Protein AF-A0A1I9GEJ6-F1 (afdb_monomer_lite)

Secondary structure (DSSP, 8-state):
--SSS--SS-SSSTT--HHHHHHHHHHHH-SS-SSEE-HHHHHHHHHHHHHHTGGG--------SS--HHHHHHHHHHHHHHH-SS-SSSEEHHHHHHHHHHHHHHHHHHHHHHHHHHT----

Structure (mmCIF, N/CA/C/O backbone):
data_AF-A0A1I9GEJ6-F1
#
_entry.id   AF-A0A1I9GEJ6-F1
#
loop_
_atom_site.group_PDB
_atom_site.id
_atom_site.type_symbol
_atom_site.label_atom_id
_atom_site.label_alt_id
_atom_site.label_comp_id
_atom_site.label_asym_id
_atom_site.label_entity_id
_atom_site.label_seq_id
_atom_site.pdbx_PDB_ins_code
_atom_site.Cartn_x
_atom_site.Cartn_y
_atom_site.Cartn_z
_atom_site.occupancy
_atom_site.B_iso_or_equiv
_atom_site.auth_seq_id
_atom_site.auth_comp_id
_atom_site.auth_asym_id
_atom_site.auth_atom_id
_atom_site.pdbx_PDB_model_num
ATOM 1 N N . HIS A 1 1 ? 4.517 -16.114 17.332 1.00 43.22 1 HIS A N 1
ATOM 2 C CA . HIS A 1 1 ? 5.982 -15.947 17.393 1.00 43.22 1 HIS A CA 1
ATOM 3 C C . HIS A 1 1 ? 6.412 -14.794 16.490 1.00 43.22 1 HIS A C 1
ATOM 5 O O . HIS A 1 1 ? 6.855 -15.023 15.380 1.00 43.22 1 HIS A O 1
ATOM 11 N N . ILE A 1 2 ? 6.222 -13.557 16.960 1.00 47.06 2 ILE A N 1
ATOM 12 C CA . ILE A 1 2 ? 6.563 -12.307 16.238 1.00 47.06 2 ILE A CA 1
ATOM 13 C C . ILE A 1 2 ? 7.558 -11.475 17.083 1.00 47.06 2 ILE A C 1
ATOM 15 O O . ILE A 1 2 ? 7.849 -10.328 16.791 1.00 47.06 2 ILE A O 1
ATOM 19 N N . LYS A 1 3 ? 8.057 -12.042 18.192 1.00 45.69 3 LYS A N 1
ATOM 20 C CA . LYS A 1 3 ? 8.810 -11.314 19.226 1.00 45.69 3 LYS A CA 1
ATOM 21 C C . LYS A 1 3 ? 10.334 -11.475 19.150 1.00 45.69 3 LYS A C 1
ATOM 23 O O . LYS A 1 3 ? 11.012 -10.858 19.954 1.00 45.69 3 LYS A O 1
ATOM 28 N N . GLU A 1 4 ? 10.873 -12.271 18.224 1.00 46.31 4 GLU A N 1
ATOM 29 C CA . GLU A 1 4 ? 12.292 -12.686 18.264 1.00 46.31 4 GLU A CA 1
ATOM 30 C C . GLU A 1 4 ? 13.094 -12.426 16.972 1.00 46.31 4 GLU A C 1
ATOM 32 O O . GLU A 1 4 ? 14.141 -13.027 16.781 1.00 46.31 4 GLU A O 1
ATOM 37 N N . HIS A 1 5 ? 12.646 -11.556 16.060 1.00 48.28 5 HIS A N 1
ATOM 38 C CA . HIS A 1 5 ? 13.457 -11.144 14.886 1.00 48.28 5 HIS A CA 1
ATOM 39 C C . HIS A 1 5 ? 13.658 -9.626 14.792 1.00 48.28 5 HIS A C 1
ATOM 41 O O . HIS A 1 5 ? 13.928 -9.080 13.732 1.00 48.28 5 HIS A O 1
ATOM 47 N N . LEU A 1 6 ? 13.508 -8.934 15.918 1.00 48.09 6 LEU A N 1
ATOM 48 C CA . LEU A 1 6 ? 13.523 -7.479 16.006 1.00 48.09 6 LEU A CA 1
ATOM 49 C C . LEU A 1 6 ? 14.678 -7.025 16.929 1.00 48.09 6 LEU A C 1
ATOM 51 O O . LEU A 1 6 ? 14.490 -6.212 17.828 1.00 48.09 6 LEU A O 1
ATOM 55 N N . ASP A 1 7 ? 15.871 -7.594 16.752 1.00 41.84 7 ASP A N 1
ATOM 56 C CA . ASP A 1 7 ? 17.054 -7.261 17.556 1.00 41.84 7 ASP A CA 1
ATOM 57 C C . ASP A 1 7 ? 18.051 -6.476 16.689 1.00 41.84 7 ASP A C 1
ATOM 59 O O . ASP A 1 7 ? 18.736 -7.041 15.840 1.00 41.84 7 ASP A O 1
ATOM 63 N N . GLY A 1 8 ? 18.069 -5.144 16.841 1.00 42.97 8 GLY A N 1
ATOM 64 C CA . GLY A 1 8 ? 19.172 -4.318 16.327 1.00 42.97 8 GLY A CA 1
ATOM 65 C C . GLY A 1 8 ? 18.862 -2.872 15.917 1.00 42.97 8 GLY A C 1
ATOM 66 O O . GLY A 1 8 ? 19.768 -2.042 15.958 1.00 42.97 8 GLY A O 1
ATOM 67 N N . LYS A 1 9 ? 17.619 -2.523 15.545 1.00 46.19 9 LYS A N 1
ATOM 68 C CA . LYS A 1 9 ? 17.261 -1.158 15.067 1.00 46.19 9 LYS A CA 1
ATOM 69 C C . LYS A 1 9 ? 15.969 -0.556 15.653 1.00 46.19 9 LYS A C 1
ATOM 71 O O . LYS A 1 9 ? 15.459 0.429 15.125 1.00 46.19 9 LYS A O 1
ATOM 76 N N . LEU A 1 10 ? 15.409 -1.116 16.730 1.00 46.66 10 LEU A N 1
ATOM 77 C CA . LEU A 1 10 ? 14.006 -0.869 17.115 1.00 46.66 10 LEU A CA 1
ATOM 78 C C . LEU A 1 10 ? 13.825 -0.201 18.472 1.00 46.66 10 LEU A C 1
ATOM 80 O O . LEU A 1 10 ? 13.093 -0.694 19.322 1.00 46.66 10 LEU A O 1
ATOM 84 N N . ASP A 1 11 ? 14.436 0.961 18.658 1.00 52.62 11 ASP A N 1
ATOM 85 C CA . ASP A 1 11 ? 14.071 1.818 19.794 1.00 52.62 11 ASP A CA 1
ATOM 86 C C . ASP A 1 11 ? 13.018 2.879 19.428 1.00 52.62 11 ASP A C 1
ATOM 88 O O . ASP A 1 11 ? 12.327 3.404 20.298 1.00 52.62 11 ASP A O 1
ATOM 92 N N . GLN A 1 12 ? 12.822 3.184 18.138 1.00 54.44 12 GLN A N 1
ATOM 93 C CA . GLN A 1 12 ? 11.913 4.266 17.725 1.00 54.44 12 GLN A CA 1
ATOM 94 C C . GLN A 1 12 ? 10.456 3.829 17.524 1.00 54.44 12 GLN A C 1
ATOM 96 O O . GLN A 1 12 ? 9.551 4.633 17.734 1.00 54.44 12 GLN A O 1
ATOM 101 N N . THR A 1 13 ? 10.203 2.567 17.173 1.00 58.16 13 THR A N 1
ATOM 102 C CA . THR A 1 13 ? 8.845 2.040 16.941 1.00 58.16 13 THR A CA 1
ATOM 103 C C . THR A 1 13 ? 8.210 1.431 18.191 1.00 58.16 13 THR A C 1
ATOM 105 O O . THR A 1 13 ? 6.991 1.296 18.254 1.00 58.16 13 THR A O 1
ATOM 108 N N . ALA A 1 14 ? 9.009 1.114 19.217 1.00 60.69 14 ALA A N 1
ATOM 109 C CA . ALA A 1 14 ? 8.555 0.451 20.442 1.00 60.69 14 ALA A CA 1
ATOM 110 C C . ALA A 1 14 ? 7.542 1.275 21.261 1.00 60.69 14 ALA A C 1
ATOM 112 O O . ALA A 1 14 ? 6.741 0.707 21.999 1.00 60.69 14 ALA A O 1
ATOM 113 N N . ASN A 1 15 ? 7.558 2.605 21.114 1.00 65.06 15 ASN A N 1
ATOM 114 C CA . ASN A 1 15 ? 6.650 3.528 21.805 1.00 65.06 15 ASN A CA 1
ATOM 115 C C . ASN A 1 15 ? 5.534 4.088 20.902 1.00 65.06 15 ASN A C 1
ATOM 117 O O . ASN A 1 15 ? 4.777 4.953 21.342 1.00 65.06 15 ASN A O 1
ATOM 121 N N . MET A 1 16 ? 5.435 3.640 19.647 1.00 74.69 16 MET A N 1
ATOM 122 C CA . MET A 1 16 ? 4.431 4.140 18.705 1.00 74.69 16 MET A CA 1
ATOM 123 C C . MET A 1 16 ? 3.087 3.431 18.891 1.00 74.69 16 MET A C 1
ATOM 125 O O . MET A 1 16 ? 3.033 2.222 19.124 1.00 74.69 16 MET A O 1
ATOM 129 N N . THR A 1 17 ? 1.982 4.171 18.756 1.00 81.06 17 THR A N 1
ATOM 130 C CA . THR A 1 17 ? 0.647 3.554 18.681 1.00 81.06 17 THR A CA 1
ATOM 131 C C . THR A 1 17 ? 0.513 2.738 17.387 1.00 81.06 17 THR A C 1
ATOM 133 O O . THR A 1 17 ? 1.260 2.984 16.436 1.00 81.06 17 THR A O 1
ATOM 136 N N . PRO A 1 18 ? -0.440 1.792 17.288 1.00 77.44 18 PRO A N 1
ATOM 137 C CA . PRO A 1 18 ? -0.675 1.050 16.048 1.00 77.44 18 PRO A CA 1
ATOM 138 C C . PRO A 1 18 ? -0.881 1.964 14.832 1.00 77.44 18 PRO A C 1
ATOM 140 O O . PRO A 1 18 ? -0.366 1.687 13.753 1.00 77.44 18 PRO A O 1
ATOM 143 N N . GLU A 1 19 ? -1.568 3.090 15.017 1.00 78.31 19 GLU A N 1
ATOM 144 C CA . GLU A 1 19 ? -1.809 4.092 13.977 1.00 78.31 19 GLU A CA 1
ATOM 145 C C . GLU A 1 19 ? -0.522 4.825 13.591 1.00 78.31 19 GLU A C 1
ATOM 147 O O . GLU A 1 19 ? -0.254 5.035 12.411 1.00 78.31 19 GLU A O 1
ATOM 152 N N . GLN A 1 20 ? 0.309 5.187 14.573 1.00 80.75 20 GLN A N 1
ATOM 153 C CA . GLN A 1 20 ? 1.609 5.808 14.313 1.00 80.75 20 GLN A CA 1
ATOM 154 C C . GLN A 1 20 ? 2.561 4.847 13.609 1.00 80.75 20 GLN A C 1
ATOM 156 O O . GLN A 1 20 ? 3.307 5.268 12.733 1.00 80.75 20 GLN A O 1
ATOM 161 N N . LEU A 1 21 ? 2.512 3.563 13.956 1.00 81.25 21 LEU A N 1
ATOM 162 C CA . LEU A 1 21 ? 3.312 2.533 13.318 1.00 81.25 21 LEU A CA 1
ATOM 163 C C . LEU A 1 21 ? 2.856 2.301 11.870 1.00 81.25 21 LEU A C 1
ATOM 165 O O . LEU A 1 21 ? 3.693 2.243 10.974 1.00 81.25 21 LEU A O 1
ATOM 169 N N . GLN A 1 22 ? 1.543 2.250 11.617 1.00 81.00 22 GLN A N 1
ATOM 170 C CA . GLN A 1 22 ? 0.986 2.195 10.259 1.00 81.00 22 GLN A CA 1
ATOM 171 C C . GLN A 1 22 ? 1.419 3.403 9.428 1.00 81.00 22 GLN A C 1
ATOM 173 O O . GLN A 1 22 ? 1.895 3.241 8.307 1.00 81.00 22 GLN A O 1
ATOM 178 N N . PHE A 1 23 ? 1.306 4.608 9.988 1.00 84.81 23 PHE A N 1
ATOM 179 C CA . PHE A 1 23 ? 1.742 5.830 9.322 1.00 84.81 23 PHE A CA 1
ATOM 180 C C . PHE A 1 23 ? 3.257 5.849 9.090 1.00 84.81 23 PHE A C 1
ATOM 182 O O . PHE A 1 23 ? 3.715 6.276 8.034 1.00 84.81 23 PHE A O 1
ATOM 189 N N . HIS A 1 24 ? 4.048 5.360 10.043 1.00 84.62 24 HIS A N 1
ATOM 190 C CA . HIS A 1 24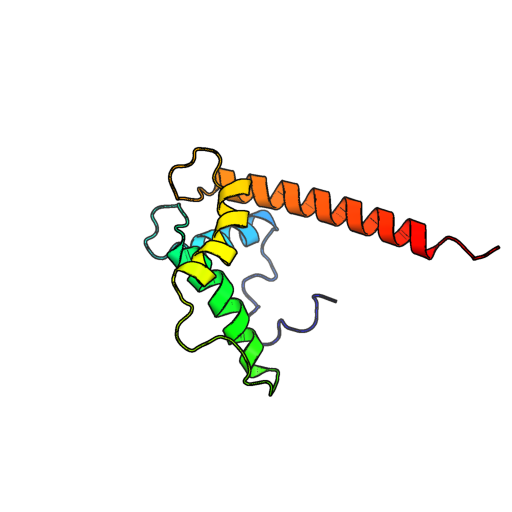 ? 5.493 5.245 9.901 1.00 84.62 24 HIS A CA 1
ATOM 191 C C . HIS A 1 24 ? 5.869 4.291 8.765 1.00 84.62 24 HIS A C 1
ATOM 193 O O . HIS A 1 24 ? 6.672 4.668 7.919 1.00 84.62 24 HIS A O 1
ATOM 199 N N . TYR A 1 25 ? 5.254 3.107 8.693 1.00 82.62 25 TYR A N 1
ATOM 200 C CA . TYR A 1 25 ? 5.495 2.162 7.601 1.00 82.62 25 TYR A CA 1
ATOM 201 C C . TYR A 1 25 ? 5.030 2.691 6.248 1.00 82.62 25 TYR A C 1
ATOM 203 O O . TYR A 1 25 ? 5.710 2.451 5.257 1.00 82.62 25 TYR A O 1
ATOM 211 N N . PHE A 1 26 ? 3.927 3.436 6.202 1.00 86.69 26 PHE A N 1
ATOM 212 C CA . PHE A 1 26 ? 3.479 4.100 4.982 1.00 86.69 26 PHE A CA 1
ATOM 213 C C . PHE A 1 26 ? 4.529 5.114 4.495 1.00 86.69 26 PHE A C 1
ATOM 215 O O . PHE A 1 26 ? 5.072 4.971 3.406 1.00 86.69 26 PHE A O 1
ATOM 222 N N . ASN A 1 27 ? 4.916 6.070 5.347 1.00 86.56 27 ASN A N 1
ATOM 223 C CA . ASN A 1 27 ? 5.899 7.101 4.981 1.00 86.56 27 ASN A CA 1
ATOM 224 C C . ASN A 1 27 ? 7.315 6.562 4.768 1.00 86.56 27 ASN A C 1
ATOM 226 O O . ASN A 1 27 ? 8.116 7.193 4.090 1.00 86.56 27 ASN A O 1
ATOM 230 N N . MET A 1 28 ? 7.667 5.437 5.392 1.00 85.75 28 MET A N 1
ATOM 231 C CA . MET A 1 28 ? 8.968 4.805 5.185 1.00 85.75 28 MET A CA 1
ATOM 232 C C . MET A 1 28 ? 9.133 4.330 3.739 1.00 85.75 28 MET A C 1
ATOM 234 O O . MET A 1 28 ? 10.262 4.286 3.260 1.00 85.75 28 MET A O 1
ATOM 238 N N . HIS A 1 29 ? 8.035 3.976 3.068 1.00 84.25 29 HIS A N 1
ATOM 239 C CA . HIS A 1 29 ? 8.048 3.432 1.712 1.00 84.25 29 HIS A CA 1
ATOM 240 C C . HIS A 1 29 ? 7.604 4.433 0.641 1.00 84.25 29 HIS A C 1
ATOM 242 O O . HIS A 1 29 ? 7.958 4.226 -0.512 1.00 84.25 29 HIS A O 1
ATOM 248 N N . ASP A 1 30 ? 6.929 5.519 1.030 1.00 87.69 30 ASP A N 1
ATOM 249 C CA . ASP A 1 30 ? 6.651 6.697 0.197 1.00 87.69 30 ASP A CA 1
ATOM 250 C C . ASP A 1 30 ? 7.958 7.488 -0.045 1.00 87.69 30 ASP A C 1
ATOM 252 O O . ASP A 1 30 ? 8.392 8.324 0.760 1.00 87.69 30 ASP A O 1
ATOM 256 N N . MET A 1 31 ? 8.661 7.138 -1.121 1.00 85.44 31 MET A N 1
ATOM 257 C CA . MET A 1 31 ? 10.002 7.629 -1.450 1.00 85.44 31 MET A CA 1
ATOM 258 C C . MET A 1 31 ? 9.973 9.051 -2.000 1.00 85.44 31 MET A C 1
ATOM 260 O O . MET A 1 31 ? 10.909 9.824 -1.759 1.00 85.44 31 MET A O 1
ATOM 264 N N . ASP A 1 32 ? 8.935 9.392 -2.757 1.00 88.94 32 ASP A N 1
ATOM 265 C CA . ASP A 1 32 ? 8.772 10.707 -3.375 1.00 88.94 32 ASP A CA 1
ATOM 266 C C . ASP A 1 32 ? 7.929 11.677 -2.520 1.00 88.94 32 ASP A C 1
ATOM 268 O O . ASP A 1 32 ? 7.911 12.881 -2.800 1.00 88.94 32 ASP A O 1
ATOM 272 N N . ARG A 1 33 ? 7.349 11.192 -1.412 1.00 89.00 33 ARG A N 1
ATOM 273 C CA . ARG A 1 33 ? 6.540 11.938 -0.434 1.00 89.00 33 ARG A CA 1
ATOM 274 C C . ARG A 1 33 ? 5.275 12.528 -1.040 1.00 89.00 33 ARG A C 1
ATOM 276 O O . ARG A 1 33 ? 4.855 13.626 -0.650 1.00 89.00 33 ARG A O 1
ATOM 283 N N . ASN A 1 34 ? 4.685 11.834 -2.005 1.00 90.25 34 ASN A N 1
ATOM 284 C CA . ASN A 1 34 ? 3.441 12.249 -2.640 1.00 90.25 34 ASN A CA 1
ATOM 285 C C . ASN A 1 34 ? 2.194 11.823 -1.828 1.00 90.25 34 ASN A C 1
ATOM 287 O O . ASN A 1 34 ? 1.087 12.278 -2.129 1.00 90.25 34 ASN A O 1
ATOM 291 N N . GLY A 1 35 ? 2.361 11.027 -0.762 1.00 90.25 35 GLY A N 1
ATOM 292 C CA . GLY A 1 35 ? 1.272 10.528 0.078 1.00 90.25 35 GLY A CA 1
ATOM 293 C C . GLY A 1 35 ? 0.512 9.341 -0.521 1.00 90.25 35 GLY A C 1
ATOM 294 O O . GLY A 1 35 ? -0.603 9.044 -0.075 1.00 90.25 35 GLY A O 1
ATOM 295 N N . LEU A 1 36 ? 1.092 8.686 -1.521 1.00 92.94 36 LEU A N 1
ATOM 296 C CA . LEU A 1 36 ? 0.586 7.543 -2.267 1.00 92.94 36 LEU A CA 1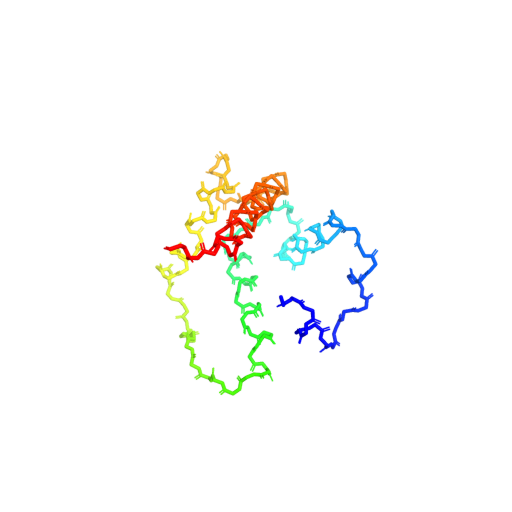
ATOM 297 C C . LEU A 1 36 ? 1.694 6.485 -2.333 1.00 92.94 36 LEU A C 1
ATOM 299 O O . LEU A 1 36 ? 2.869 6.821 -2.329 1.00 92.94 36 LEU A O 1
ATOM 303 N N . LEU A 1 37 ? 1.320 5.209 -2.386 1.00 91.56 37 LEU A N 1
ATOM 304 C CA . LEU A 1 37 ? 2.269 4.129 -2.647 1.00 91.56 37 LEU A CA 1
ATOM 305 C C . LEU A 1 37 ? 2.057 3.585 -4.051 1.00 91.56 37 LEU A C 1
ATOM 307 O O . LEU A 1 37 ? 0.972 3.087 -4.366 1.00 91.56 37 LEU A O 1
ATOM 311 N N . ASP A 1 38 ? 3.094 3.662 -4.874 1.00 90.44 38 ASP A N 1
ATOM 312 C CA . ASP A 1 38 ? 3.118 3.046 -6.193 1.00 90.44 38 ASP A CA 1
ATOM 313 C C . ASP A 1 38 ? 3.597 1.580 -6.144 1.00 90.44 38 ASP A C 1
ATOM 315 O O . ASP A 1 38 ? 4.083 1.060 -5.132 1.00 90.44 38 ASP A O 1
ATOM 319 N N . GLY A 1 39 ? 3.458 0.875 -7.269 1.00 86.12 39 GLY A N 1
ATOM 320 C CA . GLY A 1 39 ? 3.893 -0.518 -7.372 1.00 86.12 39 GLY A CA 1
ATOM 321 C C . GLY A 1 39 ? 5.390 -0.715 -7.103 1.00 86.12 39 GLY A C 1
ATOM 322 O O . GLY A 1 39 ? 5.775 -1.697 -6.471 1.00 86.12 39 GLY A O 1
ATOM 323 N N . LEU A 1 40 ? 6.251 0.215 -7.520 1.00 85.62 40 LEU A N 1
ATOM 324 C CA . LEU A 1 40 ? 7.698 0.148 -7.289 1.00 85.62 40 LEU A CA 1
ATOM 325 C C . LEU A 1 40 ? 8.051 0.329 -5.813 1.00 85.62 40 LEU A C 1
ATOM 327 O O . LEU A 1 40 ? 8.950 -0.347 -5.307 1.00 85.62 40 LEU A O 1
ATOM 331 N N . GLU A 1 41 ? 7.353 1.212 -5.115 1.00 89.12 41 GLU A N 1
ATOM 332 C CA . GLU A 1 41 ? 7.495 1.440 -3.680 1.00 89.12 41 GLU A CA 1
ATOM 333 C C . GLU A 1 41 ? 7.065 0.210 -2.881 1.00 89.12 41 GLU A C 1
ATOM 335 O O . GLU A 1 41 ? 7.792 -0.233 -1.987 1.00 89.12 41 GLU A O 1
ATOM 340 N N . LEU A 1 42 ? 5.961 -0.430 -3.273 1.00 85.31 42 LEU A N 1
ATOM 341 C CA . LEU A 1 42 ? 5.507 -1.692 -2.685 1.00 85.31 42 LEU A CA 1
ATOM 342 C C . LEU A 1 42 ? 6.495 -2.843 -2.933 1.00 85.31 42 LEU A C 1
ATOM 344 O O . LEU A 1 42 ? 6.794 -3.604 -2.012 1.00 85.31 42 LEU A O 1
ATOM 348 N N . ILE A 1 43 ? 7.061 -2.965 -4.139 1.00 82.25 43 ILE A N 1
ATOM 349 C CA . ILE A 1 43 ? 8.092 -3.980 -4.432 1.00 82.25 43 ILE A CA 1
ATOM 350 C C . ILE A 1 43 ? 9.308 -3.769 -3.543 1.00 82.25 43 ILE A C 1
ATOM 352 O O . ILE A 1 43 ? 9.824 -4.731 -2.967 1.00 82.25 43 ILE A O 1
ATOM 356 N N . LYS A 1 44 ? 9.780 -2.523 -3.429 1.00 77.19 44 LYS A N 1
ATOM 357 C CA . LYS A 1 44 ? 10.918 -2.184 -2.572 1.00 77.19 44 LYS A CA 1
ATOM 358 C C . LYS A 1 44 ? 10.616 -2.529 -1.120 1.00 77.19 44 LYS A C 1
ATOM 360 O O . LYS A 1 44 ? 11.471 -3.130 -0.480 1.00 77.19 44 LYS A O 1
ATOM 365 N N . ALA A 1 45 ? 9.406 -2.251 -0.636 1.00 77.44 45 ALA A N 1
ATOM 366 C CA . ALA A 1 45 ? 8.972 -2.617 0.710 1.00 77.44 45 ALA A CA 1
ATOM 367 C C . ALA A 1 45 ? 9.051 -4.131 0.960 1.00 77.44 45 ALA A C 1
ATOM 369 O O . ALA A 1 45 ? 9.651 -4.591 1.934 1.00 77.44 45 ALA A O 1
ATOM 370 N N . ILE A 1 46 ? 8.489 -4.926 0.045 1.00 73.56 46 ILE A N 1
ATOM 371 C CA . ILE A 1 46 ? 8.445 -6.389 0.165 1.00 73.56 46 ILE A CA 1
ATOM 372 C C . ILE A 1 46 ? 9.847 -6.996 0.027 1.00 73.56 46 ILE A C 1
ATOM 374 O O . ILE A 1 46 ? 10.193 -7.945 0.735 1.00 73.56 46 ILE A O 1
ATOM 378 N N . THR A 1 47 ? 10.669 -6.450 -0.867 1.00 68.06 47 THR A N 1
ATOM 379 C CA . THR A 1 47 ? 12.032 -6.936 -1.119 1.00 68.06 47 THR A CA 1
ATOM 380 C C . THR A 1 47 ? 12.971 -6.574 0.028 1.00 68.06 47 THR A C 1
ATOM 382 O O . THR A 1 47 ? 13.715 -7.434 0.490 1.00 68.06 47 THR A O 1
ATOM 385 N N . HIS A 1 48 ? 12.887 -5.352 0.562 1.00 63.75 48 HIS A N 1
ATOM 386 C CA . HIS A 1 48 ? 13.708 -4.909 1.691 1.00 63.75 48 HIS A CA 1
ATOM 387 C C . HIS A 1 48 ? 13.410 -5.717 2.961 1.00 63.75 48 HIS A C 1
ATOM 389 O O . HIS A 1 48 ? 14.329 -6.069 3.698 1.00 63.75 48 HIS A O 1
ATOM 395 N N . PHE A 1 49 ? 12.147 -6.101 3.191 1.00 56.69 49 PHE A N 1
ATOM 396 C CA . PHE A 1 49 ? 11.806 -7.035 4.268 1.00 56.69 49 PHE A CA 1
ATOM 397 C C . PHE A 1 49 ? 12.502 -8.392 4.089 1.00 56.69 49 PHE A C 1
ATOM 399 O O . PHE A 1 49 ? 12.996 -8.968 5.056 1.00 56.69 49 PHE A O 1
ATOM 406 N N . HIS A 1 50 ? 12.593 -8.906 2.860 1.00 53.00 50 HIS A N 1
ATOM 407 C CA . HIS A 1 50 ? 13.309 -10.154 2.596 1.00 53.00 50 HIS A CA 1
ATOM 408 C C . HIS A 1 50 ? 14.823 -10.008 2.759 1.00 53.00 50 HIS A C 1
ATOM 410 O O . HIS A 1 50 ? 15.446 -10.928 3.277 1.00 53.00 50 HIS A O 1
ATOM 416 N N . GLU A 1 51 ? 15.416 -8.884 2.354 1.00 49.62 51 GLU A N 1
ATOM 417 C CA . GLU A 1 51 ? 16.857 -8.650 2.490 1.00 49.62 51 GLU A CA 1
ATOM 418 C C . GLU A 1 51 ? 17.300 -8.435 3.939 1.00 49.62 51 GLU A C 1
ATOM 420 O O . GLU A 1 51 ? 18.301 -9.016 4.343 1.00 49.62 51 GLU A O 1
ATOM 425 N N . GLU A 1 52 ? 16.533 -7.722 4.765 1.00 47.97 52 GLU A N 1
ATOM 426 C CA . GLU A 1 52 ? 16.865 -7.558 6.191 1.00 47.97 52 GLU A CA 1
ATOM 427 C C . GLU A 1 52 ? 16.768 -8.891 6.966 1.00 47.97 52 GLU A C 1
ATOM 429 O O . GLU A 1 52 ? 17.523 -9.137 7.905 1.00 47.97 52 GLU A O 1
ATOM 434 N N . ASN A 1 53 ? 15.917 -9.824 6.515 1.00 46.84 53 ASN A N 1
ATOM 435 C CA . ASN A 1 53 ? 15.855 -11.189 7.051 1.00 46.84 53 ASN A CA 1
ATOM 436 C C . ASN A 1 53 ? 16.949 -12.134 6.493 1.00 46.84 53 ASN A C 1
ATOM 438 O O . ASN A 1 53 ? 17.101 -13.248 7.004 1.00 46.84 53 ASN A O 1
ATOM 442 N N . ARG A 1 54 ? 17.731 -11.726 5.475 1.00 47.94 54 ARG A N 1
ATOM 443 C CA . ARG A 1 54 ? 18.839 -12.533 4.911 1.00 47.94 54 ARG A CA 1
ATOM 444 C C . ARG A 1 54 ? 20.087 -12.548 5.788 1.00 47.94 54 ARG A C 1
ATOM 446 O O . ARG A 1 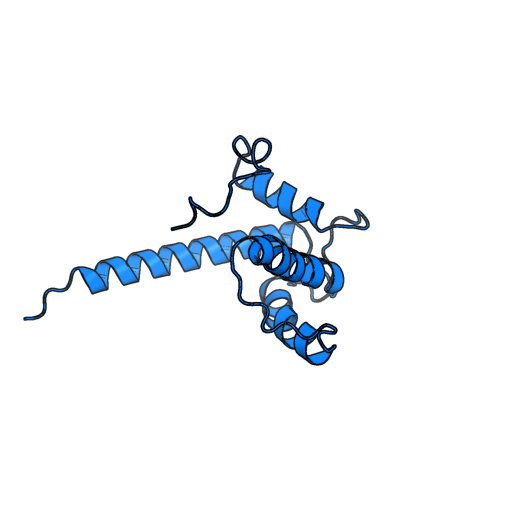54 ? 20.820 -13.532 5.742 1.00 47.94 54 ARG A O 1
ATOM 453 N N . ASP A 1 55 ? 20.306 -11.534 6.622 1.00 45.34 55 ASP A N 1
ATOM 454 C CA . ASP A 1 55 ? 21.482 -11.487 7.507 1.00 45.34 55 ASP A CA 1
ATOM 455 C C . ASP A 1 55 ? 21.416 -12.510 8.661 1.00 45.34 55 ASP A C 1
ATOM 457 O O . ASP A 1 55 ? 22.426 -12.788 9.306 1.00 45.34 55 ASP A O 1
ATOM 461 N N . SER A 1 56 ? 20.252 -13.131 8.901 1.00 48.81 56 SER A N 1
ATOM 462 C CA . SER A 1 56 ? 20.041 -14.062 10.024 1.00 48.81 56 SER A CA 1
ATOM 463 C C . SER A 1 56 ? 19.948 -15.542 9.632 1.00 48.81 56 SER A C 1
ATOM 465 O O . SER A 1 56 ? 19.936 -16.406 10.512 1.00 48.81 56 SER A O 1
ATOM 467 N N . ARG A 1 57 ? 19.887 -15.886 8.338 1.00 42.22 57 ARG A N 1
ATOM 468 C CA . ARG A 1 57 ? 19.848 -17.286 7.884 1.00 42.22 57 ARG A CA 1
ATOM 469 C C . ARG A 1 57 ? 20.695 -17.472 6.634 1.00 42.22 57 ARG A C 1
ATOM 471 O O . ARG A 1 57 ? 20.403 -16.915 5.582 1.00 42.22 57 ARG A O 1
ATOM 478 N N . GLN A 1 58 ? 21.722 -18.309 6.767 1.00 42.94 58 GLN A N 1
ATOM 479 C CA . GLN A 1 58 ? 22.465 -18.925 5.669 1.00 42.94 58 GLN A CA 1
ATOM 480 C C . GLN A 1 58 ? 21.521 -19.771 4.797 1.00 42.94 58 GLN A C 1
ATOM 482 O O . GLN A 1 58 ? 21.521 -20.990 4.881 1.00 42.94 58 GLN A O 1
ATOM 487 N N . ASP A 1 59 ? 20.700 -19.135 3.971 1.00 38.75 59 ASP A N 1
ATOM 488 C CA . ASP A 1 59 ? 20.010 -19.787 2.861 1.00 38.75 59 ASP A CA 1
ATOM 489 C C . ASP A 1 59 ? 19.894 -18.773 1.719 1.00 38.75 59 ASP A C 1
ATOM 491 O O . ASP A 1 59 ? 18.899 -18.080 1.507 1.00 38.75 59 ASP A O 1
ATOM 495 N N . ALA A 1 60 ? 21.017 -18.621 1.018 1.00 44.69 60 ALA A N 1
ATOM 496 C CA . ALA A 1 60 ? 21.187 -17.772 -0.154 1.00 44.69 60 ALA A CA 1
ATOM 497 C C . ALA A 1 60 ? 20.499 -18.393 -1.384 1.00 44.69 60 ALA A C 1
ATOM 499 O O . ALA A 1 60 ? 21.136 -18.760 -2.369 1.00 44.69 60 ALA A O 1
ATOM 500 N N . SER A 1 61 ? 19.187 -18.590 -1.309 1.00 45.81 61 SER A N 1
ATOM 501 C CA . SER A 1 61 ? 18.332 -19.162 -2.354 1.00 45.81 61 SER A CA 1
ATOM 502 C C . SER A 1 61 ? 16.899 -18.729 -1.992 1.00 45.81 61 SER A C 1
ATOM 504 O O . SER A 1 61 ? 16.401 -19.154 -0.967 1.00 45.81 61 SER A O 1
ATOM 506 N N . GLN A 1 62 ? 16.117 -17.903 -2.691 1.00 45.94 62 GLN A N 1
ATOM 507 C CA . GLN A 1 62 ? 15.909 -17.750 -4.127 1.00 45.94 62 GLN A CA 1
ATOM 508 C C . GLN A 1 62 ? 15.062 -16.473 -4.380 1.00 45.94 62 GLN A C 1
ATOM 510 O O . GLN A 1 62 ? 13.849 -16.553 -4.536 1.00 45.94 62 GLN A O 1
ATOM 515 N N . LEU A 1 63 ? 15.659 -15.282 -4.435 1.00 46.69 63 LEU A N 1
ATOM 516 C CA . LEU A 1 63 ? 15.064 -14.236 -5.283 1.00 46.69 63 LEU A CA 1
ATOM 517 C C . LEU A 1 63 ? 16.054 -14.046 -6.425 1.00 46.69 63 LEU A C 1
ATOM 519 O O . LEU A 1 63 ? 17.224 -13.770 -6.131 1.00 46.69 63 LEU A O 1
ATOM 523 N N . PRO A 1 64 ? 15.655 -14.272 -7.690 1.00 45.44 64 PRO A N 1
ATOM 524 C CA . PRO A 1 64 ? 16.512 -13.962 -8.819 1.00 45.44 64 PRO A CA 1
ATOM 525 C C . PRO A 1 64 ? 16.978 -12.511 -8.686 1.00 45.44 64 PRO A C 1
ATOM 527 O O . PRO A 1 64 ? 16.202 -11.645 -8.290 1.00 45.44 64 PRO A O 1
ATOM 530 N N . ALA A 1 65 ? 18.240 -12.238 -9.026 1.00 53.69 65 ALA A N 1
ATOM 531 C CA . ALA A 1 65 ? 18.838 -10.898 -8.969 1.00 53.69 65 ALA A CA 1
ATOM 532 C C . ALA A 1 65 ? 18.092 -9.841 -9.817 1.00 53.69 65 ALA A C 1
ATOM 534 O O . ALA A 1 65 ? 18.427 -8.662 -9.778 1.00 53.69 65 ALA A O 1
ATOM 535 N N . VAL A 1 66 ? 17.084 -10.270 -10.576 1.00 55.22 66 VAL A N 1
ATOM 536 C CA . VAL A 1 66 ? 16.113 -9.457 -11.292 1.00 55.22 66 VAL A CA 1
ATOM 537 C C . VAL A 1 66 ? 14.779 -10.197 -11.186 1.00 55.22 66 VAL A C 1
ATOM 539 O O . VAL A 1 66 ? 14.594 -11.203 -11.869 1.00 55.22 66 VAL A O 1
ATOM 542 N N . LEU A 1 67 ? 13.871 -9.749 -10.313 1.00 64.50 67 LEU A N 1
ATOM 543 C CA . LEU A 1 67 ? 12.470 -10.159 -10.425 1.00 64.50 67 LEU A CA 1
ATOM 544 C C . LEU A 1 67 ? 11.969 -9.675 -11.785 1.00 64.50 67 LEU A C 1
ATOM 546 O O . LEU A 1 67 ? 12.164 -8.512 -12.146 1.00 64.50 67 LEU A O 1
ATOM 550 N N . THR A 1 68 ? 11.382 -10.572 -12.565 1.00 73.88 68 THR A N 1
ATOM 551 C CA . THR A 1 68 ? 10.774 -10.188 -13.838 1.00 73.88 68 THR A CA 1
ATOM 552 C C . THR A 1 68 ? 9.533 -9.335 -13.583 1.00 73.88 68 THR A C 1
ATOM 554 O O . THR A 1 68 ? 8.880 -9.469 -12.549 1.00 73.88 68 THR A O 1
ATOM 557 N N . GLU A 1 69 ? 9.179 -8.476 -14.539 1.00 71.19 69 GLU A N 1
ATOM 558 C CA . GLU A 1 69 ? 7.951 -7.667 -14.486 1.00 71.19 69 GLU A CA 1
ATOM 559 C C . GLU A 1 69 ? 6.716 -8.530 -14.181 1.00 71.19 69 GLU A C 1
ATOM 561 O O . GLU A 1 69 ? 5.921 -8.198 -13.314 1.00 71.19 69 GLU A O 1
ATOM 566 N N . THR A 1 70 ? 6.631 -9.724 -14.771 1.00 78.50 70 THR A N 1
ATOM 567 C CA . THR A 1 70 ? 5.535 -10.671 -14.522 1.00 78.50 70 THR A CA 1
ATOM 568 C C . THR A 1 70 ? 5.515 -11.237 -13.097 1.00 78.50 70 THR A C 1
ATOM 570 O O . THR A 1 70 ? 4.453 -11.552 -12.564 1.00 78.50 70 THR A O 1
ATOM 573 N N . GLU A 1 71 ? 6.671 -11.434 -12.462 1.00 78.75 71 GLU A N 1
ATOM 574 C CA . GLU A 1 71 ? 6.724 -11.874 -11.060 1.00 78.75 71 GLU A CA 1
ATOM 575 C C . GLU A 1 71 ? 6.317 -10.747 -10.116 1.00 78.75 71 GLU A C 1
ATOM 577 O O . GLU A 1 71 ? 5.585 -10.984 -9.157 1.00 78.75 71 GLU A O 1
ATOM 582 N N . ILE A 1 72 ? 6.744 -9.528 -10.434 1.00 77.38 72 ILE A N 1
ATOM 583 C CA . ILE A 1 72 ? 6.343 -8.304 -9.748 1.00 77.38 72 ILE A CA 1
ATOM 584 C C . ILE A 1 72 ? 4.822 -8.130 -9.809 1.00 77.38 72 ILE A C 1
ATOM 586 O O . ILE A 1 72 ? 4.189 -7.984 -8.765 1.00 77.38 72 ILE A O 1
ATOM 590 N N . GLU A 1 73 ? 4.230 -8.222 -11.000 1.00 80.81 73 GLU A N 1
ATOM 591 C CA . GLU A 1 73 ? 2.779 -8.150 -11.200 1.00 80.81 73 GLU A CA 1
ATOM 592 C C . GLU A 1 73 ? 2.062 -9.192 -10.342 1.00 80.81 73 GLU A C 1
ATOM 594 O O . GLU A 1 73 ? 1.178 -8.854 -9.569 1.00 80.81 73 GLU A O 1
ATOM 599 N N . ARG A 1 74 ? 2.513 -10.450 -10.341 1.00 84.12 74 ARG A N 1
ATOM 600 C CA . ARG A 1 74 ? 1.890 -11.503 -9.517 1.00 84.12 74 ARG A CA 1
ATOM 601 C C . ARG A 1 74 ? 1.925 -11.226 -8.015 1.00 84.12 74 ARG A C 1
ATOM 603 O O . ARG A 1 74 ? 1.067 -11.736 -7.294 1.00 84.12 74 ARG A O 1
ATOM 610 N N . MET A 1 75 ? 2.920 -10.486 -7.532 1.00 81.62 75 MET A N 1
ATOM 611 C CA . MET A 1 75 ? 3.021 -10.096 -6.124 1.00 81.62 75 MET A CA 1
ATOM 612 C C . MET A 1 75 ? 2.158 -8.874 -5.804 1.00 81.62 75 MET A C 1
ATOM 614 O O . MET A 1 75 ? 1.598 -8.797 -4.711 1.00 81.62 75 MET A O 1
ATOM 618 N N . LEU A 1 76 ? 2.050 -7.937 -6.744 1.00 84.88 76 LEU A N 1
ATOM 619 C CA . LEU A 1 76 ? 1.330 -6.679 -6.576 1.00 84.88 76 LEU A CA 1
ATOM 620 C C . LEU A 1 76 ? -0.163 -6.792 -6.888 1.00 84.88 76 LEU A C 1
ATOM 622 O O . LEU A 1 76 ? -0.964 -6.189 -6.181 1.00 84.88 76 LEU A O 1
ATOM 626 N N . ASP A 1 77 ? -0.555 -7.588 -7.882 1.00 88.19 77 ASP A N 1
ATOM 627 C CA . ASP A 1 77 ? -1.938 -7.758 -8.334 1.00 88.19 77 ASP A CA 1
ATOM 628 C C . ASP A 1 77 ? -2.902 -8.054 -7.178 1.00 88.19 77 ASP A C 1
ATOM 630 O O . ASP A 1 77 ? -3.961 -7.429 -7.119 1.00 88.19 77 ASP A O 1
ATOM 634 N N . PRO A 1 78 ? -2.602 -8.960 -6.224 1.00 88.44 78 PRO A N 1
ATOM 635 C CA . PRO A 1 78 ? -3.503 -9.198 -5.102 1.00 88.44 78 PRO A CA 1
ATOM 636 C C . PRO A 1 78 ? -3.647 -7.975 -4.193 1.00 88.44 78 PRO A C 1
ATOM 638 O O . PRO A 1 78 ? -4.734 -7.752 -3.670 1.00 88.44 78 PRO A O 1
ATOM 641 N N . ILE A 1 79 ? -2.571 -7.199 -4.023 1.00 88.00 79 ILE A N 1
ATOM 642 C CA . ILE A 1 79 ? -2.535 -6.001 -3.178 1.00 88.00 79 ILE A CA 1
ATOM 643 C C . ILE A 1 79 ? -3.364 -4.897 -3.831 1.00 88.00 79 ILE A C 1
ATOM 645 O O . ILE A 1 79 ? -4.281 -4.385 -3.201 1.00 88.00 79 ILE A O 1
ATOM 649 N N . PHE A 1 80 ? -3.114 -4.579 -5.102 1.00 90.06 80 PHE A N 1
ATOM 650 C CA . PHE A 1 80 ? -3.900 -3.574 -5.823 1.00 90.06 80 PHE A CA 1
ATOM 651 C C . PHE A 1 80 ? -5.370 -3.981 -5.932 1.00 90.06 80 PHE A C 1
ATOM 653 O O . PHE A 1 80 ? -6.254 -3.168 -5.697 1.00 90.06 80 PHE A O 1
ATOM 660 N N . ASN A 1 81 ? -5.671 -5.258 -6.181 1.00 90.69 81 ASN A N 1
ATOM 661 C CA . ASN A 1 81 ? -7.062 -5.707 -6.262 1.00 90.69 81 ASN A CA 1
ATOM 662 C C . ASN A 1 81 ? -7.849 -5.545 -4.951 1.00 90.69 81 ASN A C 1
ATOM 664 O O . ASN A 1 81 ? -9.076 -5.424 -5.006 1.00 90.69 81 ASN A O 1
ATOM 668 N N . SER A 1 82 ? -7.191 -5.595 -3.788 1.00 87.56 82 SER A N 1
ATOM 669 C CA . SER A 1 82 ? -7.855 -5.422 -2.491 1.00 87.56 82 SER A CA 1
ATOM 670 C C . SER A 1 82 ? -7.795 -3.996 -1.957 1.00 87.56 82 SER A C 1
ATOM 672 O O . SER A 1 82 ? -8.752 -3.550 -1.318 1.00 87.56 82 SER A O 1
ATOM 674 N N . ASP A 1 83 ? -6.682 -3.306 -2.189 1.00 91.19 83 ASP A N 1
ATOM 675 C CA . ASP A 1 83 ? -6.339 -2.068 -1.499 1.00 91.19 83 ASP A CA 1
ATOM 676 C C . ASP A 1 83 ? -6.590 -0.835 -2.386 1.00 91.19 83 ASP A C 1
ATOM 678 O O . ASP A 1 83 ? -7.067 0.167 -1.864 1.00 91.19 83 ASP A O 1
ATOM 682 N N . ASP A 1 84 ? -6.362 -0.913 -3.703 1.00 92.38 84 ASP A N 1
ATOM 683 C CA . ASP A 1 84 ? -6.626 0.177 -4.658 1.00 92.38 84 ASP A CA 1
ATOM 684 C C . ASP A 1 84 ? -8.110 0.167 -5.076 1.00 92.38 84 ASP A C 1
ATOM 686 O O . ASP A 1 84 ? -8.566 -0.579 -5.953 1.00 92.38 84 ASP A O 1
ATOM 690 N N . LEU A 1 85 ? -8.913 0.972 -4.374 1.00 92.50 85 LEU A N 1
ATOM 691 C CA . LEU A 1 85 ? -10.370 0.971 -4.512 1.00 92.50 85 LEU A CA 1
ATOM 692 C C . LEU A 1 85 ? -10.840 1.842 -5.673 1.00 92.50 85 LEU A C 1
ATOM 694 O O . LEU A 1 85 ? -11.900 1.570 -6.250 1.00 92.50 85 LEU A O 1
ATOM 698 N N . ASN A 1 86 ? -10.101 2.907 -5.975 1.00 93.38 86 ASN A N 1
ATOM 699 C CA . ASN A 1 86 ? -10.419 3.827 -7.060 1.00 93.38 86 ASN A CA 1
ATOM 700 C C . ASN A 1 86 ? -9.771 3.413 -8.400 1.00 93.38 86 ASN A C 1
ATOM 702 O O . ASN A 1 86 ? -10.187 3.934 -9.438 1.00 93.38 86 ASN A O 1
ATOM 706 N N . ARG A 1 87 ? -8.867 2.424 -8.389 1.00 91.44 87 ARG A N 1
ATOM 707 C CA . ARG A 1 87 ? -8.136 1.868 -9.538 1.00 91.44 87 ARG A CA 1
ATOM 708 C C . ARG A 1 87 ? -7.291 2.905 -10.260 1.00 91.44 87 ARG A C 1
ATOM 710 O O . ARG A 1 87 ? -7.257 2.917 -11.495 1.00 91.44 87 ARG A O 1
ATOM 717 N N . ASP A 1 88 ? -6.664 3.800 -9.507 1.00 92.69 88 ASP A N 1
ATOM 718 C CA . ASP A 1 88 ? -5.765 4.810 -10.062 1.00 92.69 88 ASP A CA 1
ATOM 719 C C . ASP A 1 88 ? -4.314 4.319 -10.204 1.00 92.69 88 ASP A C 1
ATOM 721 O O . ASP A 1 88 ? -3.498 5.018 -10.811 1.00 92.69 88 ASP A O 1
ATOM 725 N N . GLY A 1 89 ? -4.017 3.094 -9.750 1.00 90.06 89 GLY A N 1
ATOM 726 C CA . GLY A 1 89 ? -2.679 2.505 -9.795 1.00 90.06 89 GLY A CA 1
ATOM 727 C C . GLY A 1 89 ? -1.798 2.914 -8.617 1.00 90.06 89 GLY A C 1
ATOM 728 O O . GLY A 1 89 ? -0.598 2.628 -8.631 1.00 90.06 89 GLY A O 1
ATOM 729 N N . PHE A 1 90 ? -2.379 3.548 -7.600 1.00 92.75 90 PHE A N 1
ATOM 730 C CA . PHE A 1 90 ? -1.725 3.938 -6.365 1.00 92.75 90 PHE A CA 1
ATOM 731 C C . PHE A 1 90 ? -2.531 3.462 -5.155 1.00 92.75 90 PHE A C 1
ATOM 733 O O . PHE A 1 90 ? -3.721 3.176 -5.230 1.00 92.75 90 PHE A O 1
ATOM 740 N N . ILE A 1 91 ? -1.871 3.375 -4.003 1.00 92.56 91 ILE A N 1
ATOM 741 C CA . ILE A 1 91 ? -2.542 3.113 -2.730 1.00 92.56 91 ILE A CA 1
ATOM 742 C C . ILE A 1 91 ? -2.390 4.343 -1.853 1.00 92.56 91 ILE A C 1
ATOM 744 O O . ILE A 1 91 ? -1.309 4.642 -1.340 1.00 92.56 91 ILE A O 1
ATOM 748 N N . SER A 1 92 ? -3.490 5.054 -1.644 1.00 93.19 92 SER A N 1
ATOM 749 C CA . SER A 1 92 ? -3.518 6.187 -0.726 1.00 93.19 92 SER A CA 1
ATOM 750 C C . SER A 1 92 ? -3.512 5.732 0.739 1.00 93.19 92 SER A C 1
ATOM 752 O O . SER A 1 92 ? -3.901 4.613 1.081 1.00 93.19 92 SER A O 1
ATOM 754 N N . TYR A 1 93 ? -3.126 6.615 1.664 1.00 90.12 93 TYR A N 1
ATOM 755 C CA . TYR A 1 93 ? -3.179 6.294 3.098 1.00 90.12 93 TYR A CA 1
ATOM 756 C C . TYR A 1 93 ? -4.576 5.839 3.594 1.00 90.12 93 TYR A C 1
ATOM 758 O O . TYR A 1 93 ? -4.647 4.871 4.359 1.00 90.12 93 TYR A O 1
ATOM 766 N N . PRO A 1 94 ? -5.705 6.464 3.184 1.00 92.25 94 PRO A N 1
ATOM 767 C CA . PRO A 1 94 ? -7.041 5.976 3.540 1.00 92.25 94 PRO A CA 1
ATOM 768 C C . PRO A 1 94 ? -7.330 4.549 3.056 1.00 92.25 94 PRO A C 1
ATOM 770 O O . PRO A 1 94 ? -7.943 3.765 3.786 1.00 92.25 94 PRO A O 1
ATOM 773 N N . GLU A 1 95 ? -6.888 4.209 1.848 1.00 92.44 95 GLU A N 1
ATOM 774 C CA . GLU A 1 95 ? -7.013 2.872 1.263 1.00 92.44 95 GLU A CA 1
ATOM 775 C C . GLU A 1 95 ? -6.169 1.852 2.022 1.00 92.44 95 GLU A C 1
ATOM 777 O O . GLU A 1 95 ? -6.700 0.851 2.510 1.00 92.44 95 GLU A O 1
ATOM 782 N N . PHE A 1 96 ? -4.896 2.176 2.252 1.00 89.69 96 PHE A N 1
ATOM 783 C CA . PHE A 1 96 ? -3.978 1.372 3.051 1.00 89.69 96 PHE A CA 1
ATOM 784 C C . PHE A 1 96 ? -4.523 1.101 4.461 1.00 89.69 96 PHE A C 1
ATOM 786 O O . PHE A 1 96 ? -4.561 -0.042 4.918 1.00 89.69 96 PHE A O 1
ATOM 793 N N . SER A 1 97 ? -4.995 2.138 5.159 1.00 88.38 97 SER A N 1
ATOM 794 C CA . SER A 1 97 ? -5.531 2.008 6.520 1.00 88.38 97 SER A CA 1
ATOM 795 C C . SER A 1 97 ? -6.767 1.105 6.560 1.00 88.38 97 SER A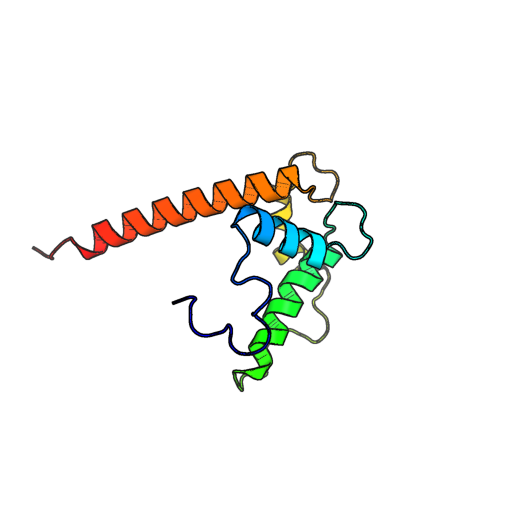 C 1
ATOM 797 O O . SER A 1 97 ? -6.906 0.251 7.442 1.00 88.38 97 SER A O 1
ATOM 799 N N . LYS A 1 98 ? -7.658 1.242 5.571 1.00 90.00 98 LYS A N 1
ATOM 800 C CA . LYS A 1 98 ? -8.845 0.393 5.451 1.00 90.00 98 LYS A CA 1
ATOM 801 C C . LYS A 1 98 ? -8.465 -1.062 5.183 1.00 90.00 98 LYS A C 1
ATOM 803 O O . LYS A 1 98 ? -9.020 -1.951 5.831 1.00 90.00 98 LYS A O 1
ATOM 808 N N . ALA A 1 99 ? -7.518 -1.299 4.282 1.00 87.94 99 ALA A N 1
ATOM 809 C CA . ALA A 1 99 ? -7.019 -2.630 3.970 1.00 87.94 99 ALA A CA 1
ATOM 810 C C . ALA A 1 99 ? -6.374 -3.309 5.186 1.00 87.94 99 ALA A C 1
ATOM 812 O O . ALA A 1 99 ? -6.684 -4.466 5.480 1.00 87.94 99 ALA A O 1
ATOM 813 N N . GLN A 1 100 ? -5.550 -2.582 5.948 1.00 86.00 100 GLN A N 1
ATOM 814 C CA . GLN A 1 100 ? -4.941 -3.087 7.184 1.00 86.00 100 GLN A CA 1
ATOM 815 C C . GLN A 1 100 ? -5.992 -3.497 8.208 1.00 86.00 100 GLN A C 1
ATOM 817 O O . GLN A 1 100 ? -5.945 -4.604 8.743 1.00 86.00 100 GLN A O 1
ATOM 822 N N . LYS A 1 101 ? -7.004 -2.652 8.424 1.00 86.88 101 LYS A N 1
ATOM 823 C CA . LYS A 1 101 ? -8.090 -2.967 9.354 1.00 86.88 101 LYS A CA 1
ATOM 824 C C . LYS A 1 101 ? -8.844 -4.239 8.953 1.00 86.88 101 LYS A C 1
ATOM 826 O O . LYS A 1 101 ? -9.132 -5.074 9.807 1.00 86.88 101 LYS A O 1
ATOM 831 N N . GLN A 1 102 ? -9.134 -4.412 7.663 1.00 87.12 102 GLN A N 1
ATOM 832 C CA . GLN A 1 102 ? -9.794 -5.620 7.161 1.00 87.12 102 GLN A CA 1
ATOM 833 C C . GLN A 1 102 ? -8.926 -6.871 7.345 1.00 87.12 102 GLN A C 1
ATOM 835 O O . GLN A 1 102 ? -9.436 -7.916 7.753 1.00 87.12 102 GLN A O 1
ATOM 840 N N . ARG A 1 103 ? -7.616 -6.770 7.091 1.00 84.62 103 ARG A N 1
ATOM 841 C CA . ARG A 1 103 ? -6.656 -7.866 7.297 1.00 84.62 103 ARG A CA 1
ATOM 842 C C . ARG A 1 103 ? -6.552 -8.263 8.768 1.00 84.62 103 ARG A C 1
ATOM 844 O O . ARG A 1 103 ? -6.596 -9.452 9.077 1.00 84.62 103 ARG A O 1
ATOM 851 N N . ASP A 1 104 ? -6.492 -7.287 9.668 1.00 83.81 104 ASP A N 1
ATOM 852 C CA . ASP A 1 104 ? -6.475 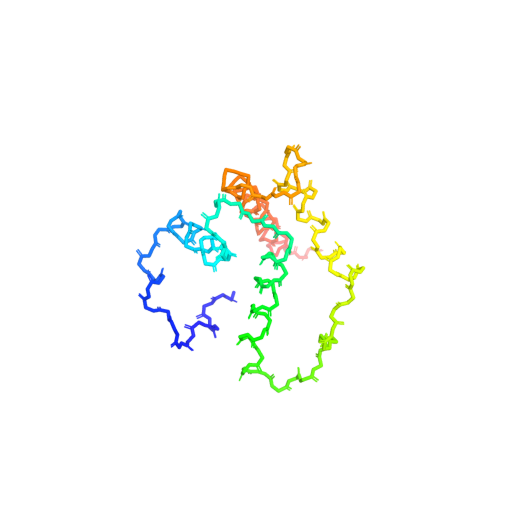-7.509 11.116 1.00 83.81 104 ASP A CA 1
ATOM 853 C C . ASP A 1 104 ? -7.749 -8.210 11.604 1.00 83.81 104 ASP A C 1
ATOM 855 O O . ASP A 1 104 ? -7.690 -9.132 12.425 1.00 83.81 104 ASP A O 1
ATOM 859 N N . GLU A 1 105 ? -8.912 -7.805 11.091 1.00 85.62 105 GLU A N 1
ATOM 860 C CA . GLU A 1 105 ? -10.192 -8.445 11.398 1.00 85.62 105 GLU A CA 1
ATOM 861 C C . GLU A 1 105 ? -10.231 -9.896 10.893 1.00 85.62 105 GLU A C 1
ATOM 863 O O . GLU A 1 105 ? -10.599 -10.796 11.654 1.00 85.62 105 GLU A O 1
ATOM 868 N N . GLN A 1 106 ? -9.793 -10.151 9.655 1.00 84.69 106 GLN A N 1
ATOM 869 C CA . GLN A 1 106 ? -9.715 -11.502 9.084 1.00 84.69 106 GLN A CA 1
ATOM 870 C C . GLN A 1 106 ? -8.751 -12.405 9.866 1.00 84.69 106 GLN A C 1
ATOM 872 O O . GLN A 1 106 ? -9.112 -13.525 10.233 1.00 84.69 106 GLN A O 1
ATOM 877 N N . MET A 1 107 ? -7.556 -11.908 10.195 1.00 82.25 107 MET A N 1
ATOM 878 C CA . MET A 1 107 ? -6.565 -12.620 11.008 1.00 82.25 107 MET A CA 1
ATOM 879 C C . MET A 1 107 ? -7.118 -12.983 12.389 1.00 82.25 107 MET A C 1
ATOM 881 O O . MET A 1 107 ? -6.965 -14.119 12.846 1.00 82.25 107 MET A O 1
ATOM 885 N N . ARG A 1 108 ? -7.814 -12.053 13.057 1.00 83.62 108 ARG A N 1
ATOM 886 C CA . ARG A 1 108 ? -8.450 -12.316 14.359 1.00 83.62 108 ARG A CA 1
ATOM 887 C C . ARG A 1 108 ? -9.513 -13.406 14.269 1.00 83.62 108 ARG A C 1
ATOM 889 O O . ARG A 1 108 ? -9.555 -14.274 15.141 1.00 83.62 108 ARG A O 1
ATOM 896 N N . GLN A 1 109 ? -10.346 -13.385 13.231 1.00 83.94 109 GLN A N 1
ATOM 897 C CA . GLN A 1 109 ? -11.361 -14.419 13.012 1.00 83.94 109 GLN A CA 1
ATOM 898 C C . GLN A 1 109 ? -10.722 -15.790 12.761 1.00 83.94 109 GLN A C 1
ATOM 900 O O . GLN A 1 109 ? -11.144 -16.788 13.348 1.00 83.94 109 GLN A O 1
ATOM 905 N N . GLN A 1 110 ? -9.666 -15.840 11.948 1.00 83.25 110 GLN A N 1
ATOM 906 C CA . GLN A 1 110 ? -8.951 -17.078 11.647 1.00 83.25 110 GLN A CA 1
ATOM 907 C C . GLN A 1 110 ? -8.271 -17.666 12.894 1.00 83.25 110 GLN A C 1
ATOM 909 O O . GLN A 1 110 ? -8.347 -18.872 13.138 1.00 83.25 110 GLN A O 1
ATOM 914 N N . TYR A 1 111 ? -7.682 -16.815 13.740 1.00 79.62 111 TYR A N 1
ATOM 915 C CA . TYR A 1 111 ? -7.066 -17.231 15.001 1.00 79.62 111 TYR A CA 1
ATOM 916 C C . TYR A 1 111 ? -8.090 -17.794 16.000 1.00 79.62 111 TYR A C 1
ATOM 918 O O . TYR A 1 111 ? -7.818 -18.778 16.690 1.00 79.62 111 TYR A O 1
ATOM 926 N N . GLN A 1 112 ? -9.293 -17.212 16.061 1.00 81.31 112 GLN A N 1
ATOM 927 C CA . GLN A 1 112 ? -10.381 -17.726 16.901 1.00 81.31 112 GLN A CA 1
ATOM 928 C C . GLN A 1 112 ? -10.897 -19.091 16.421 1.00 81.31 112 GLN A C 1
ATOM 930 O O . GLN A 1 112 ? -11.153 -19.967 17.249 1.00 81.31 112 GLN A O 1
ATOM 935 N N . GLN A 1 113 ? -10.997 -19.310 15.106 1.00 77.56 113 GLN A N 1
ATOM 936 C CA . GLN A 1 113 ? -11.403 -20.608 14.550 1.00 77.56 113 GLN A CA 1
ATOM 937 C C . GLN A 1 113 ? -10.366 -21.710 14.816 1.00 77.56 113 GLN A C 1
ATOM 939 O O . GLN A 1 113 ? -10.740 -22.826 15.181 1.00 77.56 113 GLN A O 1
ATOM 944 N N . GLN A 1 114 ? -9.067 -21.407 14.710 1.00 75.69 114 GLN A N 1
ATOM 945 C CA . GLN A 1 114 ? -8.007 -22.373 15.031 1.00 75.69 114 GLN A CA 1
ATOM 946 C C . GLN A 1 114 ? -7.991 -22.780 16.509 1.00 75.69 114 GLN A C 1
ATOM 948 O O . GLN A 1 114 ? -7.732 -23.945 16.812 1.00 75.69 114 GLN A O 1
ATOM 953 N N . GLN A 1 115 ? -8.296 -21.860 17.431 1.00 75.44 115 GLN A N 1
ATOM 954 C CA . GLN A 1 115 ? -8.398 -22.199 18.855 1.00 75.44 115 GLN A CA 1
ATOM 955 C C . GLN A 1 115 ? -9.582 -23.127 19.162 1.00 75.44 115 GLN A C 1
ATOM 957 O O . GLN A 1 115 ? -9.452 -24.001 20.015 1.00 75.44 115 GLN A O 1
ATOM 962 N N . GLN A 1 116 ? -10.709 -22.991 18.455 1.00 68.38 116 GLN A N 1
ATOM 963 C CA . GLN A 1 116 ? -11.853 -23.898 18.625 1.00 68.38 116 GLN A CA 1
ATOM 964 C C . GLN A 1 116 ? -11.581 -25.304 18.070 1.00 68.38 116 GLN A C 1
ATOM 966 O O . GLN A 1 116 ? -12.014 -26.288 18.669 1.00 68.38 116 GLN A O 1
ATOM 971 N N . GLN 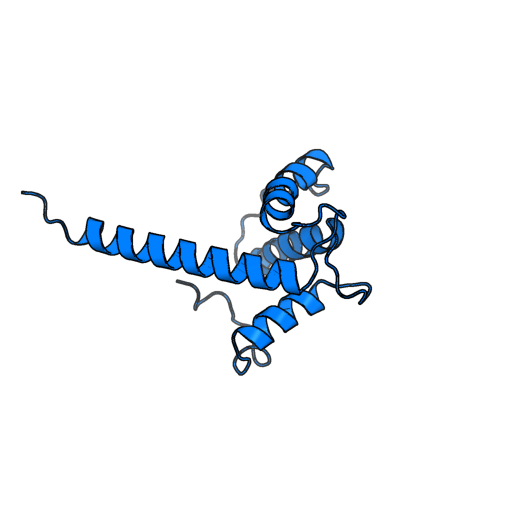A 1 117 ? -10.818 -25.431 16.977 1.00 60.94 117 GLN A N 1
ATOM 972 C CA . GLN A 1 117 ? -10.450 -26.744 16.427 1.00 60.94 117 GLN A CA 1
ATOM 973 C C . GLN A 1 117 ? -9.420 -27.490 17.291 1.00 60.94 117 GLN A C 1
ATOM 975 O O . GLN A 1 117 ? -9.505 -28.708 17.411 1.00 60.94 117 GLN A O 1
ATOM 980 N N . GLN A 1 118 ? -8.497 -26.785 17.954 1.00 59.41 118 GLN A N 1
ATOM 981 C CA . GLN A 1 118 ? -7.520 -27.405 18.867 1.00 59.41 118 GLN A CA 1
ATOM 982 C C . GLN A 1 118 ? -8.113 -27.838 20.221 1.00 59.41 118 GLN A C 1
ATOM 984 O O . GLN A 1 118 ? -7.492 -28.625 20.930 1.00 59.41 118 GLN A O 1
ATOM 989 N N . GLN A 1 119 ? -9.308 -27.359 20.585 1.00 55.47 119 GLN A N 1
ATOM 990 C CA . GLN A 1 119 ? -10.017 -27.755 21.811 1.00 55.47 119 GLN A CA 1
ATOM 991 C C . GLN A 1 119 ? -11.056 -28.867 21.604 1.00 55.47 119 GLN A C 1
ATOM 993 O O . GLN A 1 119 ? -11.769 -29.200 22.547 1.00 55.47 119 GLN A O 1
ATOM 998 N N . SER A 1 120 ? -11.154 -29.461 20.411 1.00 42.47 120 SER A N 1
ATOM 999 C CA . SER A 1 120 ? -11.994 -30.645 20.195 1.00 42.47 120 SER A CA 1
ATOM 1000 C C . SER A 1 120 ? -11.191 -31.914 20.516 1.00 42.47 120 SER A C 1
ATOM 1002 O O . SER A 1 120 ? -10.380 -32.329 19.686 1.00 42.47 120 SER A O 1
ATOM 1004 N N . PRO A 1 121 ? -11.355 -32.551 21.696 1.00 50.16 121 PRO A N 1
ATOM 1005 C CA . PRO A 1 121 ? -10.798 -33.876 21.915 1.00 50.16 121 PRO A CA 1
ATOM 1006 C C . PRO A 1 121 ? -11.487 -34.853 20.959 1.00 50.16 121 PRO A C 1
ATOM 1008 O O . PRO A 1 121 ? -12.717 -34.917 20.914 1.00 50.16 121 PRO A O 1
ATOM 1011 N N . HIS A 1 122 ? -10.682 -35.606 20.207 1.00 46.47 122 HIS A N 1
ATOM 1012 C CA . HIS A 1 122 ? -11.124 -36.823 19.532 1.00 46.47 122 HIS A CA 1
ATOM 1013 C C . HIS A 1 122 ? -11.952 -37.666 20.518 1.00 46.47 122 HIS A C 1
ATOM 1015 O O . HIS A 1 122 ? -11.420 -38.114 21.535 1.00 46.47 122 HIS A O 1
ATOM 1021 N N . HIS A 1 123 ? -13.245 -37.827 20.232 1.00 42.84 123 HIS A N 1
ATOM 1022 C CA . HIS A 1 123 ? -14.036 -38.963 20.704 1.00 42.84 123 HIS A CA 1
ATOM 1023 C C . HIS A 1 123 ? -13.865 -40.113 19.715 1.00 42.84 123 HIS A C 1
ATOM 1025 O O . HIS A 1 123 ? -13.824 -39.825 18.494 1.00 42.84 123 HIS A O 1
#

InterPro domains:
  IPR002048 EF-hand domain [PF13499] (19-99)
  IPR002048 EF-hand domain [PS50222] (17-52)
  IPR011992 EF-hand domain pair [SSF47473] (19-100)
  IPR018247 EF-Hand 1, calcium-binding site [PS00018] (30-42)
  IPR018247 EF-Hand 1, calcium-binding site [PS00018] (84-96)
  IPR052110 Multiple coagulation factor deficiency protein 2-like [PTHR23104] (1-111)

pLDDT: mean 72.83, std 17.75, range [38.75, 93.38]

Sequence (123 aa):
HIKEHLDGKLDQTANMTPEQLQFHYFNMHDMDRNGLLDGLELIKAITHFHEENRDSRQDASQLPAVLTETEIERMLDPIFNSDDLNRDGFISYPEFSKAQKQRDEQMRQQYQQQQQQQQSPHH

Radius of gyration: 17.58 Å; chains: 1; bounding box: 36×51×36 Å

Organism: Brugia malayi (NCBI:txid6279)

Foldseek 3Di:
DPPPLPPDPPPPCPPDDPVRNLVCLQVVLPPVPPQKHALVSVVCSVVVVVVSCCVPDPDPDDDPPDDDPVNSCVVCVVVCVQQVPVNPRIHHSVSSVVSVVVVVVVVVVVVVVVVVVVPDPDD